Protein AF-A0A432CF75-F1 (afdb_monomer_lite)

Foldseek 3Di:
DVVVVVVLVVVVVLVQDPVQKDKDDKDKDFDWDWDADPVRHTDDIDRPDIDIDIDMDGDDPCVVSVVVVD

Structure (mmCIF, N/CA/C/O backbone):
data_AF-A0A432CF75-F1
#
_entry.id   AF-A0A432CF75-F1
#
loop_
_atom_site.group_PDB
_atom_site.id
_atom_site.type_symbol
_atom_site.label_atom_id
_atom_site.label_alt_id
_atom_site.label_comp_id
_atom_site.label_asym_id
_atom_site.label_entity_id
_atom_site.label_seq_id
_atom_site.pdbx_PDB_ins_code
_atom_site.Cartn_x
_atom_site.Cartn_y
_atom_site.Cartn_z
_atom_site.occupancy
_atom_site.B_iso_or_equiv
_atom_site.auth_seq_id
_atom_site.auth_comp_id
_atom_site.auth_asym_id
_atom_site.auth_atom_id
_atom_site.pdbx_PDB_model_num
ATOM 1 N N . MET A 1 1 ? -14.062 -0.796 -4.058 1.00 49.47 1 MET A N 1
ATOM 2 C CA . MET A 1 1 ? -15.400 -1.249 -3.596 1.00 49.47 1 MET A CA 1
ATOM 3 C C . MET A 1 1 ? -15.568 -2.754 -3.310 1.00 49.47 1 MET A C 1
ATOM 5 O O . MET A 1 1 ? -16.414 -3.077 -2.479 1.00 49.47 1 MET A O 1
ATOM 9 N N . ARG A 1 2 ? -14.857 -3.707 -3.951 1.00 46.22 2 ARG A N 1
ATOM 10 C CA . ARG A 1 2 ? -14.947 -5.150 -3.582 1.00 46.22 2 ARG A CA 1
ATOM 11 C C . ARG A 1 2 ? -14.010 -5.553 -2.426 1.00 46.22 2 ARG A C 1
ATOM 13 O O . ARG A 1 2 ? -14.361 -6.453 -1.670 1.00 46.22 2 ARG A O 1
ATOM 20 N N . THR A 1 3 ? -12.876 -4.872 -2.258 1.00 52.78 3 THR A N 1
ATOM 21 C CA . THR A 1 3 ? -11.836 -5.203 -1.261 1.00 52.78 3 THR A CA 1
ATOM 22 C C . THR A 1 3 ? -12.162 -4.699 0.150 1.00 52.78 3 THR A C 1
ATOM 24 O O . THR A 1 3 ? -12.089 -5.490 1.083 1.00 52.78 3 THR A O 1
ATOM 27 N N . GLU A 1 4 ? -12.677 -3.469 0.299 1.00 53.25 4 GLU A N 1
ATOM 28 C CA . GLU A 1 4 ? -13.213 -2.938 1.577 1.00 53.25 4 GLU A CA 1
ATOM 29 C C . GLU A 1 4 ? -14.212 -3.890 2.248 1.00 53.25 4 GLU A C 1
ATOM 31 O O . GLU A 1 4 ? -14.253 -4.022 3.470 1.00 53.25 4 GLU A O 1
ATOM 36 N N . ARG A 1 5 ? -15.018 -4.610 1.452 1.00 59.91 5 ARG A N 1
ATOM 37 C CA . ARG A 1 5 ? -16.013 -5.549 1.986 1.00 59.91 5 ARG A CA 1
ATOM 38 C C . ARG A 1 5 ? -15.380 -6.758 2.668 1.00 59.91 5 ARG A C 1
ATOM 40 O O . ARG A 1 5 ? -16.022 -7.327 3.543 1.00 59.91 5 ARG A O 1
ATOM 47 N N . LYS A 1 6 ? -14.169 -7.177 2.279 1.00 63.50 6 LYS A N 1
ATOM 48 C CA . LYS A 1 6 ? -13.501 -8.341 2.883 1.00 63.50 6 LYS A CA 1
ATOM 49 C C . LYS A 1 6 ? -12.935 -8.003 4.258 1.00 63.50 6 LYS A C 1
ATOM 51 O O . LYS A 1 6 ? -13.205 -8.746 5.196 1.00 63.50 6 LYS A O 1
ATOM 56 N N . GLU A 1 7 ? -12.251 -6.870 4.396 1.00 60.81 7 GLU A N 1
ATOM 57 C CA . GLU A 1 7 ? -11.704 -6.438 5.690 1.00 60.81 7 GLU A CA 1
ATOM 58 C C . GLU A 1 7 ? -12.811 -6.084 6.678 1.00 60.81 7 GLU A C 1
ATOM 60 O O . GLU A 1 7 ? -12.831 -6.590 7.799 1.00 60.81 7 GLU A O 1
ATOM 65 N N . LYS A 1 8 ? -13.832 -5.349 6.220 1.00 62.28 8 LYS A N 1
ATOM 66 C CA . LYS A 1 8 ? -15.017 -5.063 7.034 1.00 62.28 8 LYS A CA 1
ATOM 67 C C . LYS A 1 8 ? -15.716 -6.344 7.495 1.00 62.28 8 LYS A C 1
ATOM 69 O O . LYS A 1 8 ? -16.153 -6.417 8.640 1.00 62.28 8 LYS A O 1
ATOM 74 N N . LYS A 1 9 ? -15.801 -7.372 6.639 1.00 66.81 9 LYS A N 1
ATOM 75 C CA . LYS A 1 9 ? -16.399 -8.672 6.988 1.00 66.81 9 LYS A CA 1
ATOM 76 C C . LYS A 1 9 ? -15.543 -9.457 7.987 1.00 66.81 9 LYS A C 1
ATOM 78 O O . LYS A 1 9 ? -16.103 -10.008 8.931 1.00 66.81 9 LYS A O 1
ATOM 83 N N . TYR A 1 10 ? -14.221 -9.482 7.813 1.00 66.06 10 TYR A N 1
ATOM 84 C CA . TYR A 1 10 ? -13.302 -10.132 8.752 1.00 66.06 10 TYR A CA 1
ATOM 85 C C . TYR A 1 10 ? -13.378 -9.483 10.139 1.00 66.06 10 TYR A C 1
ATOM 87 O O . TYR A 1 10 ? -13.603 -10.171 11.132 1.00 66.06 10 TYR A O 1
ATOM 95 N N . LEU A 1 11 ? -13.318 -8.156 10.211 1.00 62.94 11 LEU A N 1
ATOM 96 C CA . LEU A 1 11 ? -13.334 -7.436 11.483 1.00 62.94 11 LEU A CA 1
ATOM 97 C C . LEU A 1 11 ? -14.720 -7.442 12.155 1.00 62.94 11 LEU A C 1
ATOM 99 O O . LEU A 1 11 ? -14.810 -7.644 13.364 1.00 62.94 11 LEU A O 1
ATOM 103 N N . SER A 1 12 ? -15.811 -7.367 11.380 1.00 62.53 12 SER A N 1
ATOM 104 C CA . SER A 1 12 ? -17.173 -7.552 11.918 1.00 62.53 12 SER A CA 1
ATOM 105 C C . SER A 1 12 ? -17.369 -8.959 12.496 1.00 62.53 12 SER A C 1
ATOM 107 O O . SER A 1 12 ? -18.046 -9.125 13.510 1.00 62.53 12 SER A O 1
ATOM 109 N N . SER A 1 13 ? -16.740 -9.983 11.901 1.00 63.59 13 SER A N 1
ATOM 110 C CA . SER A 1 13 ? -16.790 -11.358 12.424 1.00 63.59 13 SER A CA 1
ATOM 111 C C . SER A 1 13 ? -16.072 -11.523 13.771 1.00 63.59 13 SER A C 1
ATOM 113 O O . SER A 1 13 ? -16.364 -12.459 14.514 1.00 63.59 13 SER A O 1
ATOM 115 N N . LYS A 1 14 ? -15.189 -10.581 14.131 1.00 60.69 14 LYS A N 1
ATOM 116 C CA . LYS A 1 14 ? -14.482 -10.526 15.419 1.00 60.69 14 LYS A CA 1
ATOM 117 C C . LYS A 1 14 ? -15.210 -9.695 16.486 1.00 60.69 14 LYS A C 1
ATOM 119 O O . LYS A 1 14 ? -14.652 -9.470 17.554 1.00 60.69 14 LYS A O 1
ATOM 124 N N . ARG A 1 15 ? -16.467 -9.294 16.239 1.00 62.16 15 ARG A N 1
ATOM 125 C CA . ARG A 1 15 ? -17.312 -8.486 17.144 1.00 62.16 15 ARG A CA 1
ATOM 126 C C . ARG A 1 15 ? -16.764 -7.087 17.468 1.00 62.16 15 ARG A C 1
ATOM 128 O O . ARG A 1 15 ? -17.258 -6.476 18.412 1.00 62.16 15 ARG A O 1
ATOM 135 N N . VAL A 1 16 ? -15.803 -6.558 16.701 1.00 60.12 16 VAL A N 1
ATOM 136 C CA . VAL A 1 16 ? -15.531 -5.109 16.727 1.00 60.12 16 VAL A CA 1
ATOM 137 C C . VAL A 1 16 ? -16.588 -4.463 15.851 1.00 60.12 16 VAL A C 1
ATOM 139 O O . VAL A 1 16 ? -16.785 -4.844 14.691 1.00 60.12 16 VAL A O 1
ATOM 142 N N . ILE A 1 17 ? -17.383 -3.591 16.459 1.00 59.00 17 ILE A N 1
ATOM 143 C CA . ILE A 1 17 ? -18.606 -3.159 15.817 1.00 59.00 17 ILE A CA 1
ATOM 144 C C . ILE A 1 17 ? -18.278 -2.103 14.763 1.00 59.00 17 ILE A C 1
ATOM 146 O O . ILE A 1 17 ? -17.446 -1.227 14.975 1.00 59.00 17 ILE A O 1
ATOM 150 N N . ALA A 1 18 ? -18.930 -2.194 13.604 1.00 55.06 18 ALA A N 1
ATOM 151 C CA . ALA A 1 18 ? -18.613 -1.398 12.418 1.00 55.06 18 ALA A CA 1
ATOM 152 C C . ALA A 1 18 ? -18.655 0.132 12.625 1.00 55.06 18 ALA A C 1
ATOM 154 O O . ALA A 1 18 ? -18.157 0.855 11.767 1.00 55.06 18 ALA A O 1
ATOM 155 N N . TYR A 1 19 ? -19.246 0.617 13.722 1.00 55.09 19 TYR A N 1
ATOM 156 C CA . TYR A 1 19 ? -19.287 2.034 14.097 1.00 55.09 19 TYR A CA 1
ATOM 157 C C . TYR A 1 19 ? -17.995 2.556 14.748 1.00 55.09 19 TYR A C 1
ATOM 159 O O . TYR A 1 19 ? -17.794 3.763 14.780 1.00 55.09 19 TYR A O 1
ATOM 167 N N . GLU A 1 20 ? -17.102 1.681 15.216 1.00 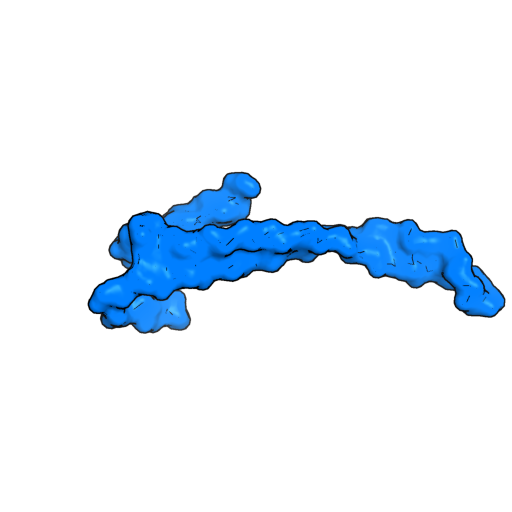61.69 20 GLU A N 1
ATOM 168 C CA . GLU A 1 20 ? -15.794 2.055 15.791 1.00 61.69 20 GLU A CA 1
ATOM 169 C C . GLU A 1 20 ? -14.679 2.146 14.730 1.00 61.69 20 GLU A C 1
ATOM 171 O O . GLU A 1 20 ? -13.511 2.382 15.045 1.00 61.69 20 GLU A O 1
ATOM 176 N N . MET A 1 21 ? -15.030 1.931 13.458 1.00 63.97 21 MET A N 1
ATOM 177 C CA . MET A 1 21 ? -14.086 1.780 12.358 1.00 63.97 21 MET A CA 1
ATOM 178 C C . MET A 1 21 ? -14.162 2.956 11.394 1.00 63.97 21 MET A C 1
ATOM 180 O O . MET A 1 21 ? -15.142 3.127 10.666 1.00 63.97 21 MET A O 1
ATOM 184 N N . MET A 1 22 ? -13.088 3.735 11.354 1.00 63.03 22 MET A N 1
ATOM 185 C CA . MET A 1 22 ? -12.909 4.819 10.403 1.00 63.03 22 MET A CA 1
ATOM 186 C C . MET A 1 22 ? -12.010 4.334 9.265 1.00 63.03 22 MET A C 1
ATOM 188 O O . MET A 1 22 ? -10.799 4.177 9.422 1.00 63.03 22 MET A O 1
ATOM 192 N N . PHE A 1 23 ? -12.615 4.087 8.106 1.00 63.31 23 PHE A N 1
ATOM 193 C CA . PHE A 1 23 ? -11.880 3.837 6.868 1.00 63.31 23 PHE A CA 1
ATOM 194 C C . PHE A 1 23 ? -11.506 5.178 6.239 1.00 63.31 23 PHE A C 1
ATOM 196 O O . PHE A 1 23 ? -12.389 5.999 5.980 1.00 63.31 23 PHE A O 1
ATOM 203 N N . SER A 1 24 ? -10.220 5.413 5.978 1.00 61.06 24 SER A N 1
ATOM 204 C CA . SER A 1 24 ? -9.815 6.546 5.145 1.00 61.06 24 SER A CA 1
ATOM 205 C C . SER A 1 24 ? -9.895 6.167 3.667 1.00 61.06 24 SER A C 1
ATOM 207 O O . SER A 1 24 ? -9.715 5.000 3.315 1.00 61.06 24 SER A O 1
ATOM 209 N N . ALA A 1 25 ? -10.113 7.153 2.793 1.00 57.03 25 ALA A N 1
ATOM 210 C CA . ALA A 1 25 ? -10.113 6.945 1.347 1.00 57.03 25 ALA A CA 1
ATOM 211 C C . ALA A 1 25 ? -8.841 6.204 0.892 1.00 57.03 25 ALA A C 1
ATOM 213 O O . ALA A 1 25 ? -7.728 6.564 1.277 1.00 57.03 25 ALA A O 1
ATOM 214 N N . GLY A 1 26 ? -9.016 5.151 0.089 1.00 64.00 26 GLY A N 1
ATOM 215 C CA . GLY A 1 26 ? -7.900 4.403 -0.481 1.00 64.00 26 GLY A CA 1
ATOM 216 C C . GLY A 1 26 ? -7.165 5.237 -1.526 1.00 64.00 26 GLY A C 1
ATOM 217 O O . GLY A 1 26 ? -7.798 5.798 -2.420 1.00 64.00 26 GLY A O 1
ATOM 218 N N . ASN A 1 27 ? -5.837 5.299 -1.433 1.00 70.81 27 ASN A N 1
ATOM 219 C CA . ASN A 1 27 ? -5.007 5.895 -2.471 1.00 70.81 27 ASN A CA 1
ATOM 220 C C . ASN A 1 27 ? -4.712 4.844 -3.547 1.00 70.81 27 ASN A C 1
ATOM 222 O O . ASN A 1 27 ? -4.214 3.759 -3.238 1.00 70.81 27 ASN A O 1
ATOM 226 N N . PHE A 1 28 ? -5.042 5.160 -4.797 1.00 75.25 28 PHE A N 1
ATOM 227 C CA . PHE A 1 28 ? -4.824 4.287 -5.943 1.00 75.25 28 PHE A CA 1
ATOM 228 C C . PHE A 1 28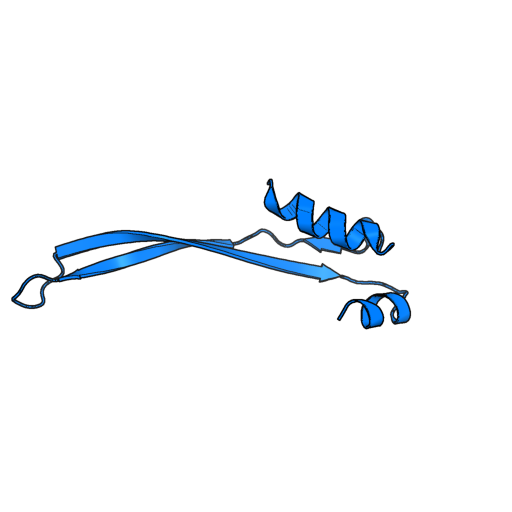 ? -3.747 4.889 -6.839 1.00 75.25 28 PHE A C 1
ATOM 230 O O . PHE A 1 28 ? -4.006 5.817 -7.608 1.00 75.25 28 PHE A O 1
ATOM 237 N N . ASN A 1 29 ? -2.544 4.337 -6.748 1.00 85.69 29 ASN A N 1
ATOM 238 C CA . ASN A 1 29 ? -1.407 4.776 -7.538 1.00 85.69 29 ASN A CA 1
ATOM 239 C C . ASN A 1 29 ? -1.244 3.884 -8.767 1.00 85.69 29 ASN A C 1
ATOM 241 O O . ASN A 1 29 ? -1.348 2.660 -8.689 1.00 85.69 29 ASN A O 1
ATOM 245 N N . LYS A 1 30 ? -0.999 4.517 -9.915 1.00 91.81 30 LYS A N 1
ATOM 246 C CA . LYS A 1 30 ? -0.547 3.832 -11.126 1.00 91.81 30 LYS A CA 1
ATOM 247 C C . LYS A 1 30 ? 0.967 3.724 -11.068 1.00 91.81 30 LYS A C 1
ATOM 249 O O . LYS A 1 30 ? 1.636 4.745 -10.917 1.00 91.81 30 LYS A O 1
ATOM 254 N N . ASP A 1 31 ? 1.479 2.519 -11.253 1.00 92.31 31 ASP A N 1
ATOM 255 C CA . ASP A 1 31 ? 2.912 2.270 -11.283 1.00 92.31 31 ASP A CA 1
ATOM 256 C C . ASP A 1 31 ? 3.380 2.255 -12.737 1.00 92.31 31 ASP A C 1
ATOM 258 O O . ASP A 1 31 ? 2.765 1.612 -13.594 1.00 92.31 31 ASP A O 1
ATOM 262 N N . PHE A 1 32 ? 4.456 2.986 -13.024 1.00 94.25 32 PHE A N 1
ATOM 263 C CA . PHE A 1 32 ? 5.037 3.066 -14.359 1.00 94.25 32 PHE A CA 1
ATOM 264 C C . PHE A 1 32 ? 6.500 2.640 -14.336 1.00 94.25 32 PHE A C 1
ATOM 266 O O . PHE A 1 32 ? 7.285 3.088 -13.503 1.00 94.25 32 PHE A O 1
ATOM 273 N N . GLY A 1 33 ? 6.870 1.790 -15.289 1.00 94.12 33 GLY A N 1
ATOM 274 C CA . GLY A 1 33 ? 8.254 1.472 -15.607 1.00 94.12 33 GLY A CA 1
ATOM 275 C C . GLY A 1 33 ? 8.727 2.293 -16.800 1.00 94.12 33 GLY A C 1
ATOM 276 O O . GLY A 1 33 ? 7.981 2.487 -17.762 1.00 94.12 33 GLY A O 1
ATOM 277 N N . THR A 1 34 ? 9.980 2.737 -16.768 1.00 96.19 34 THR A N 1
ATOM 278 C CA . THR A 1 34 ? 10.603 3.441 -17.894 1.00 96.19 34 THR A CA 1
ATOM 279 C C . THR A 1 34 ? 11.511 2.487 -18.655 1.00 96.19 34 THR A C 1
ATOM 281 O O . THR A 1 34 ? 12.377 1.836 -18.076 1.00 96.19 34 THR A O 1
ATOM 284 N N . THR A 1 35 ? 11.321 2.411 -19.967 1.00 95.62 35 THR A N 1
ATOM 285 C CA . THR A 1 35 ? 12.234 1.708 -20.875 1.00 95.62 35 THR A CA 1
ATOM 286 C C . THR A 1 35 ? 13.160 2.704 -21.559 1.00 95.62 35 THR A C 1
ATOM 288 O O . THR A 1 35 ? 12.772 3.848 -21.813 1.00 95.62 35 THR A O 1
ATOM 291 N N . TYR A 1 36 ? 14.373 2.261 -21.882 1.00 96.06 36 TYR A N 1
ATOM 292 C CA . TYR A 1 36 ? 15.424 3.105 -22.447 1.00 96.06 36 TYR A CA 1
ATOM 293 C C . TYR A 1 36 ? 15.919 2.550 -23.783 1.00 96.06 36 TYR A C 1
ATOM 295 O O . TYR A 1 36 ? 15.915 1.341 -24.024 1.00 96.06 36 TYR A O 1
ATOM 303 N N . ASN A 1 37 ? 16.336 3.448 -24.667 1.00 92.75 37 ASN A N 1
ATOM 304 C CA . ASN A 1 37 ? 17.040 3.117 -25.899 1.00 92.75 37 ASN A CA 1
ATOM 305 C C . ASN A 1 37 ? 18.490 2.707 -25.598 1.00 92.75 37 ASN A C 1
ATOM 307 O O . ASN A 1 37 ? 19.009 2.954 -24.510 1.00 92.75 37 ASN A O 1
ATOM 311 N N . LYS A 1 38 ? 19.188 2.133 -26.589 1.00 93.50 38 LYS A N 1
ATOM 312 C CA . LYS A 1 38 ? 20.602 1.729 -26.440 1.00 93.50 38 LYS A CA 1
ATOM 313 C C . LYS A 1 38 ? 21.537 2.887 -26.063 1.00 93.50 38 LYS A C 1
ATOM 315 O O . LYS 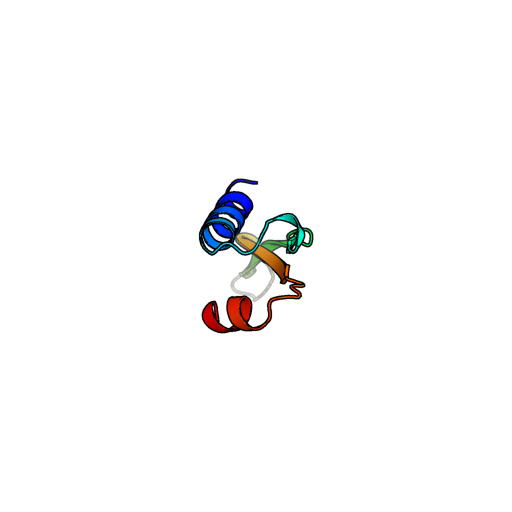A 1 38 ? 22.555 2.652 -25.430 1.00 93.50 38 LYS A O 1
ATOM 320 N N . ASN A 1 39 ? 21.192 4.119 -26.435 1.00 94.94 39 ASN A N 1
ATOM 321 C CA . ASN A 1 39 ? 21.927 5.338 -26.077 1.00 94.94 39 ASN A CA 1
ATOM 322 C C . ASN A 1 39 ? 21.494 5.937 -24.721 1.00 94.94 39 ASN A C 1
ATOM 324 O O . ASN A 1 39 ? 21.851 7.072 -24.420 1.00 94.94 39 ASN A O 1
ATOM 328 N N . GLY A 1 40 ? 20.699 5.215 -23.925 1.00 91.38 40 GLY A N 1
ATOM 329 C CA . GLY A 1 40 ? 20.261 5.637 -22.594 1.00 91.38 40 GLY A CA 1
ATOM 330 C C . GLY A 1 40 ? 19.118 6.653 -22.579 1.00 91.38 40 GLY A C 1
ATOM 331 O O . GLY A 1 40 ? 18.656 7.019 -21.502 1.00 91.38 40 GLY A O 1
ATOM 332 N N . THR A 1 41 ? 18.615 7.101 -23.736 1.00 94.50 41 THR A N 1
ATOM 333 C CA . THR A 1 41 ? 17.465 8.015 -23.761 1.00 94.50 41 THR A CA 1
ATOM 334 C C . THR A 1 41 ? 16.171 7.277 -23.442 1.00 94.50 41 THR A C 1
ATOM 336 O O . THR A 1 41 ? 15.996 6.110 -23.801 1.00 94.50 41 THR A O 1
ATOM 339 N N . THR A 1 42 ? 15.241 7.959 -22.773 1.00 92.94 42 THR A N 1
ATOM 340 C CA . THR A 1 42 ? 13.912 7.415 -22.482 1.00 92.94 42 THR A CA 1
ATOM 341 C C . THR A 1 42 ? 13.199 7.032 -23.776 1.00 92.94 42 THR A C 1
ATOM 343 O O . THR A 1 42 ? 13.063 7.849 -24.685 1.00 92.94 42 THR A O 1
ATOM 346 N N . ARG A 1 43 ? 12.726 5.786 -23.852 1.00 94.50 43 ARG A N 1
ATOM 347 C CA . ARG A 1 43 ? 11.960 5.265 -24.987 1.00 94.50 43 ARG A CA 1
ATOM 348 C C . ARG A 1 43 ? 10.461 5.353 -24.732 1.00 94.50 43 ARG A C 1
ATOM 350 O O . ARG A 1 43 ? 9.732 5.877 -25.564 1.00 94.50 43 ARG A O 1
ATOM 357 N N . GLN A 1 44 ? 10.004 4.820 -23.600 1.00 94.38 44 GLN A N 1
ATOM 358 C CA . GLN A 1 44 ? 8.579 4.728 -23.284 1.00 94.38 44 GLN A CA 1
ATOM 359 C C . GLN A 1 44 ? 8.354 4.526 -21.783 1.00 94.38 44 GLN A C 1
ATOM 361 O O . GLN A 1 44 ? 9.105 3.786 -21.145 1.00 94.38 44 GLN A O 1
ATOM 366 N N . GLN A 1 45 ? 7.280 5.121 -21.255 1.00 94.19 45 GLN A N 1
ATOM 367 C CA . GLN A 1 45 ? 6.702 4.746 -19.964 1.00 94.19 45 GLN A CA 1
ATOM 368 C C . GLN A 1 45 ? 5.604 3.699 -20.170 1.00 94.19 45 GLN A C 1
ATOM 370 O O . GLN A 1 45 ? 4.702 3.878 -20.991 1.00 94.19 45 GLN A O 1
ATOM 375 N N . ILE A 1 46 ? 5.698 2.595 -19.441 1.00 95.25 46 ILE A N 1
ATOM 376 C CA . ILE A 1 46 ? 4.772 1.467 -19.513 1.00 95.25 46 ILE A CA 1
ATOM 377 C C . ILE A 1 46 ? 4.063 1.379 -18.170 1.00 95.25 46 ILE A C 1
ATOM 379 O O . ILE A 1 46 ? 4.724 1.359 -17.137 1.00 95.25 46 ILE A O 1
ATOM 383 N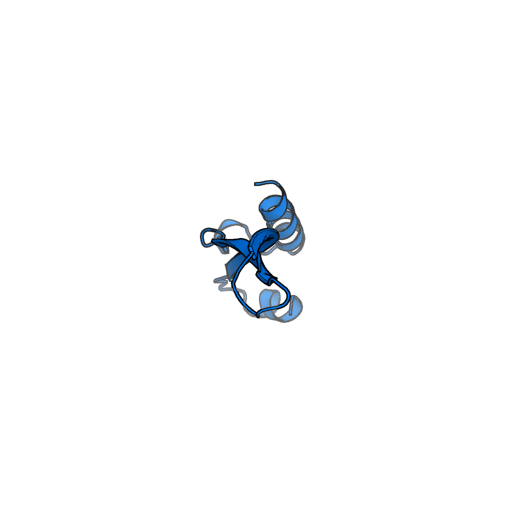 N . LEU A 1 47 ? 2.730 1.322 -18.184 1.00 93.81 47 LEU A N 1
ATOM 384 C CA . LEU A 1 47 ? 1.958 1.008 -16.984 1.00 93.81 47 LEU A CA 1
ATOM 385 C C . LEU A 1 47 ? 2.324 -0.414 -16.546 1.00 93.81 47 LEU A C 1
ATOM 387 O O . LEU A 1 47 ? 2.010 -1.375 -17.247 1.00 93.81 47 LEU A O 1
ATOM 391 N N . THR A 1 48 ? 3.013 -0.539 -15.419 1.00 94.12 48 THR A N 1
ATOM 392 C CA . THR A 1 48 ? 3.485 -1.822 -14.887 1.00 94.12 48 THR A CA 1
ATOM 393 C C . THR A 1 48 ? 2.533 -2.396 -13.855 1.00 94.12 48 THR A C 1
ATOM 395 O O . THR A 1 48 ? 2.541 -3.604 -13.628 1.00 94.12 48 THR A O 1
ATOM 398 N N . GLY A 1 49 ? 1.682 -1.564 -13.255 1.00 91.06 49 GLY A N 1
ATOM 399 C CA . GLY A 1 49 ? 0.735 -2.042 -12.268 1.00 91.06 49 GLY A CA 1
ATOM 400 C C . GLY A 1 49 ? -0.071 -0.945 -11.599 1.00 91.06 49 GLY A C 1
ATOM 401 O O . GLY A 1 49 ? -0.120 0.207 -12.037 1.00 91.06 49 GLY A O 1
ATOM 402 N N . PHE A 1 50 ? -0.732 -1.360 -10.528 1.00 87.38 50 PHE A N 1
ATOM 403 C CA . PHE A 1 50 ? -1.489 -0.487 -9.659 1.00 87.38 50 PHE A CA 1
ATOM 404 C C . PHE A 1 50 ? -1.210 -0.866 -8.211 1.00 87.38 50 PHE A C 1
ATOM 406 O O . PHE A 1 50 ? -1.344 -2.036 -7.842 1.00 87.38 50 PHE A O 1
ATOM 413 N N . THR A 1 51 ? -0.929 0.135 -7.389 1.00 85.56 51 THR A N 1
ATOM 414 C CA . THR A 1 51 ? -0.766 -0.020 -5.948 1.00 85.56 51 THR A CA 1
ATOM 415 C C . THR A 1 51 ? -1.947 0.631 -5.237 1.00 85.56 51 THR A C 1
ATOM 417 O O . THR A 1 51 ? -2.235 1.813 -5.428 1.00 85.56 51 THR A O 1
ATOM 420 N N . LEU A 1 52 ? -2.654 -0.153 -4.416 1.00 81.62 52 LEU A N 1
ATOM 421 C CA . LEU A 1 52 ? -3.749 0.322 -3.571 1.00 81.62 52 LEU A CA 1
ATOM 422 C C . LEU A 1 52 ? -3.288 0.361 -2.116 1.00 81.62 52 LEU A C 1
ATOM 424 O O . LEU A 1 52 ? -3.107 -0.688 -1.498 1.00 81.62 52 LEU A O 1
ATOM 428 N N . THR A 1 53 ? -3.190 1.563 -1.559 1.00 81.06 53 THR A N 1
ATOM 429 C CA . THR A 1 53 ? -2.905 1.766 -0.136 1.00 81.06 53 THR A CA 1
ATOM 430 C C . THR A 1 53 ? -4.180 2.208 0.565 1.00 81.06 53 THR A C 1
ATOM 432 O O . THR A 1 53 ? -4.796 3.203 0.185 1.00 81.06 53 THR A O 1
ATOM 435 N N . GLN A 1 54 ? -4.592 1.466 1.589 1.00 72.81 54 GLN A N 1
ATOM 436 C CA . GLN A 1 54 ? -5.747 1.791 2.423 1.00 72.81 54 GLN A CA 1
ATOM 437 C C . GLN A 1 54 ? -5.294 1.844 3.875 1.00 72.81 54 GLN A C 1
ATOM 439 O O . GLN A 1 54 ? -4.630 0.921 4.342 1.00 72.81 54 GLN A O 1
ATOM 444 N N . SER A 1 55 ? -5.671 2.907 4.577 1.00 76.94 55 SER A N 1
ATOM 445 C CA . SER A 1 55 ? -5.455 3.019 6.016 1.00 76.94 55 SER A CA 1
ATOM 446 C C . SER A 1 55 ? -6.783 2.818 6.737 1.00 76.94 55 SER A C 1
ATOM 448 O O . SER A 1 55 ? -7.807 3.408 6.379 1.00 76.94 55 SER A O 1
ATOM 450 N N . VAL A 1 56 ? -6.769 1.965 7.758 1.00 73.62 56 VAL A N 1
ATOM 451 C CA . VAL A 1 56 ? -7.927 1.690 8.611 1.00 73.62 56 VAL A CA 1
ATOM 452 C C . VAL A 1 56 ? -7.560 2.094 10.028 1.00 73.62 56 VAL A C 1
ATOM 454 O O . VAL A 1 56 ? -6.567 1.613 10.569 1.00 73.62 56 VAL A O 1
ATOM 457 N N . SER A 1 57 ? -8.352 2.985 10.621 1.00 75.12 57 SER A N 1
ATOM 458 C CA . SER A 1 57 ? -8.214 3.370 12.023 1.00 75.12 57 SER A CA 1
ATOM 459 C C . SER A 1 57 ? -9.389 2.816 12.817 1.00 75.12 57 SER A C 1
ATOM 461 O O . SER A 1 57 ? -10.546 2.949 12.408 1.00 75.12 57 SER A O 1
ATOM 463 N N . ILE A 1 58 ? -9.092 2.173 13.942 1.00 74.44 58 ILE A N 1
ATOM 464 C CA . ILE A 1 58 ? -10.095 1.604 14.843 1.00 74.44 58 ILE A CA 1
ATOM 465 C C . ILE A 1 58 ? -9.935 2.289 16.194 1.00 74.44 58 ILE A C 1
ATOM 467 O O . ILE A 1 58 ? -8.873 2.215 16.809 1.00 74.44 58 ILE A O 1
ATOM 471 N N . GLN A 1 59 ? -10.997 2.940 16.660 1.00 74.38 59 GLN A N 1
ATOM 472 C CA . GLN A 1 59 ? -11.059 3.528 17.995 1.00 74.38 59 GLN A CA 1
ATOM 473 C C . GLN A 1 59 ? -12.109 2.779 18.804 1.00 74.38 59 GLN A C 1
ATOM 475 O O . GLN A 1 59 ? -13.304 2.967 18.593 1.00 74.38 59 GLN A O 1
ATOM 480 N N . SER A 1 60 ? -11.658 1.932 19.728 1.00 75.00 60 SER A N 1
ATOM 481 C CA . SER A 1 60 ? -12.544 1.140 20.579 1.00 75.00 60 SER A CA 1
ATOM 482 C C . SER A 1 60 ? -12.297 1.426 22.050 1.00 75.00 60 SER A C 1
ATOM 484 O O . SER A 1 60 ? -11.153 1.549 22.489 1.00 75.00 60 SER A O 1
ATOM 486 N N . LYS A 1 61 ? -13.380 1.481 22.832 1.00 80.06 61 LYS A N 1
ATOM 487 C CA . LYS A 1 61 ? -13.291 1.510 24.302 1.00 80.06 61 LYS A CA 1
ATOM 488 C C . LYS A 1 61 ? -12.925 0.140 24.878 1.00 80.06 61 LYS A C 1
ATOM 490 O O . LYS A 1 61 ? -12.504 0.043 26.027 1.00 80.06 61 LYS A O 1
ATOM 495 N N . GLU A 1 62 ? -13.071 -0.919 24.089 1.00 81.25 62 GLU A N 1
ATOM 496 C CA . GLU A 1 62 ? -12.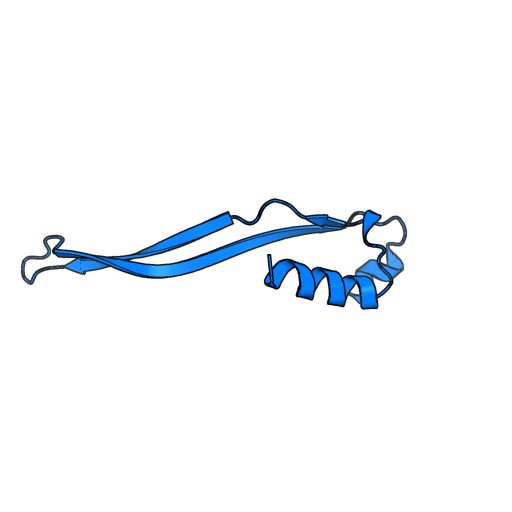818 -2.295 24.497 1.00 81.25 62 GLU A CA 1
ATOM 497 C C . GLU A 1 62 ? -11.402 -2.750 24.110 1.00 81.25 62 GLU A C 1
ATOM 499 O O . GLU A 1 62 ? -11.225 -3.650 23.288 1.00 81.25 62 GLU A O 1
ATOM 504 N N . VAL A 1 63 ? -10.382 -2.140 24.727 1.00 79.00 63 VAL A N 1
ATOM 505 C CA . VAL A 1 63 ? -8.952 -2.374 24.422 1.00 79.00 63 VAL A CA 1
ATOM 506 C C . VAL A 1 63 ? -8.601 -3.870 24.371 1.00 79.00 63 VAL A C 1
ATOM 508 O O . VAL A 1 63 ? -8.025 -4.341 23.392 1.00 79.00 63 VAL A O 1
ATOM 511 N N . ASN A 1 64 ? -9.079 -4.650 25.347 1.00 78.00 64 ASN A N 1
ATOM 512 C CA . ASN A 1 64 ? -8.825 -6.095 25.458 1.00 78.00 64 ASN A CA 1
ATOM 513 C C . ASN A 1 64 ? -9.305 -6.924 24.248 1.00 78.00 64 ASN A C 1
ATOM 515 O O . ASN A 1 64 ? -8.846 -8.051 24.044 1.00 78.00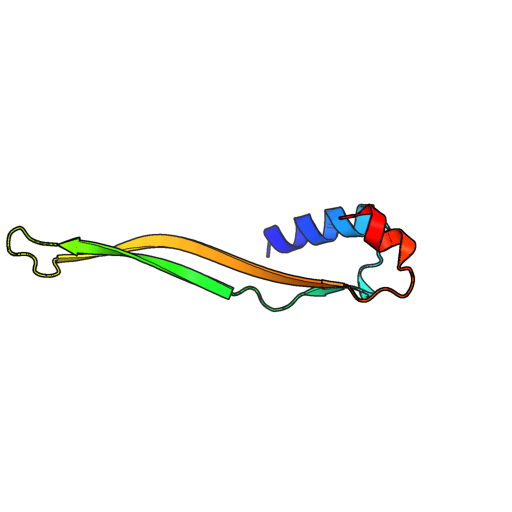 64 ASN A O 1
ATOM 519 N N . LYS A 1 65 ? -10.282 -6.430 23.473 1.00 74.69 65 LYS A N 1
ATOM 520 C CA . LYS A 1 65 ? -10.757 -7.098 22.249 1.00 74.69 65 LYS A CA 1
ATOM 521 C C . LYS A 1 65 ? -9.876 -6.768 21.044 1.00 74.69 65 LYS A C 1
ATOM 523 O O . LYS A 1 65 ? -9.750 -7.611 20.160 1.00 74.69 65 LYS A O 1
ATOM 528 N N . ILE A 1 66 ? -9.273 -5.578 21.024 1.00 72.31 66 ILE A N 1
ATOM 529 C CA . ILE A 1 66 ? -8.378 -5.119 19.956 1.00 72.31 66 ILE A CA 1
ATOM 530 C C . ILE A 1 66 ? -7.010 -5.797 20.052 1.00 72.31 66 ILE A C 1
ATOM 532 O O . ILE A 1 66 ? -6.490 -6.243 19.037 1.00 72.31 66 ILE A O 1
ATOM 536 N N . GLU A 1 67 ? -6.458 -5.968 21.254 1.00 71.19 67 GLU A N 1
ATOM 537 C CA . GLU A 1 67 ? -5.144 -6.611 21.425 1.00 71.19 67 GLU A CA 1
ATOM 538 C C . GLU A 1 67 ? -5.100 -8.053 20.903 1.00 71.19 67 GLU A C 1
ATOM 540 O O . GLU A 1 67 ? -4.087 -8.497 20.378 1.00 71.19 67 GLU A O 1
ATOM 545 N N . LYS A 1 68 ? -6.218 -8.783 20.974 1.00 69.50 68 LYS A N 1
ATOM 546 C CA . LYS A 1 68 ? -6.317 -10.170 20.481 1.00 69.50 68 LYS A CA 1
ATOM 547 C C . LYS A 1 68 ? -6.371 -10.289 18.953 1.00 69.50 68 LYS A C 1
ATOM 549 O O . LYS A 1 68 ? -6.444 -11.404 18.437 1.00 69.50 68 LYS A O 1
ATOM 554 N N . LEU A 1 69 ? -6.454 -9.165 18.247 1.00 66.31 69 LEU A N 1
ATOM 555 C CA . LEU A 1 69 ? -6.534 -9.086 16.789 1.00 66.31 69 LEU A CA 1
ATOM 556 C C . LEU A 1 69 ? -5.163 -8.868 16.127 1.00 66.31 69 LEU A C 1
ATOM 558 O O . LEU A 1 69 ? -5.076 -9.105 14.921 1.00 66.31 69 LEU A O 1
ATOM 562 N N . SER A 1 70 ? -4.159 -8.407 16.892 1.00 59.00 70 SER A N 1
ATOM 563 C CA . SER A 1 70 ? -2.792 -8.116 16.430 1.00 59.00 70 SER A CA 1
ATOM 564 C C . SER A 1 70 ? -1.912 -9.355 16.304 1.00 59.00 70 SER A C 1
ATOM 566 O O . SER A 1 70 ? -2.197 -10.376 16.967 1.00 59.00 70 SER A O 1
#

Secondary structure (DSSP, 8-state):
--SHHHHHHHHHHTT--GGGEEEPPPEEEEEEEEEE-TTS-EEEEEEEEEEEE--EEE--S-HHHHHTT-

Radius of gyration: 19.77 Å; chains: 1; bounding box: 41×19×52 Å

Sequence (70 aa):
MRTERKEKKYLSSKRVIAYEMMFSAGNFNKDFGTTYNKNGTTRQQILTGFTLTQSVSIQSKEVNKIEKLS

pLDDT: mean 75.07, std 14.51, range [46.22, 96.19]